Protein AF-A0A4D4JEA3-F1 (afdb_monomer)

Solvent-accessible surface area (backbone atoms only — not comparable to full-atom values): 4402 Å² total; per-residue (Å²): 133,82,67,93,84,67,79,70,78,44,78,46,73,49,80,46,66,47,100,83,70,46,83,38,50,46,38,42,34,42,52,90,76,35,36,37,38,34,46,75,86,68,52,76,46,80,29,49,59,69,58,47,49,55,51,53,55,53,48,50,54,51,50,53,42,66,74,70,64,68,70,134

pLDDT: mean 73.8, std 12.33, range [36.31, 90.12]

Foldseek 3Di:
DDDPPDDPAAKDKDWDADPVRDIWIWIWGPDPQWIWIQGSVRDIDIDGPVRVVVVVVVVVVVVVCVVVPDDD

Sequence (72 aa):
MRDPGLMPPGTWWAYYADHHGRRCVLTISIEHPDLLLTTAGGTVLRFTCPEAGMLLENLDAAVAHLTTGGRP

Organism: NCBI:txid1931992

Mean predicted aligned error: 9.08 Å

Structure (mmCIF, N/CA/C/O backbone):
data_AF-A0A4D4JEA3-F1
#
_entry.id   AF-A0A4D4JEA3-F1
#
loop_
_atom_site.group_PDB
_atom_site.id
_atom_site.type_symbol
_atom_site.label_atom_id
_atom_site.label_alt_id
_atom_site.label_comp_id
_atom_site.label_asym_id
_atom_site.label_entity_id
_atom_site.label_seq_id
_atom_site.pdbx_PDB_ins_code
_atom_site.Cartn_x
_atom_site.Cartn_y
_atom_site.Cartn_z
_atom_site.occupancy
_atom_site.B_iso_or_equiv
_atom_site.auth_seq_id
_atom_site.auth_comp_id
_atom_site.auth_asym_id
_atom_site.auth_atom_id
_atom_site.pdbx_PDB_model_num
ATOM 1 N N . MET A 1 1 ? -8.422 16.825 -16.565 1.00 36.31 1 MET A N 1
ATOM 2 C C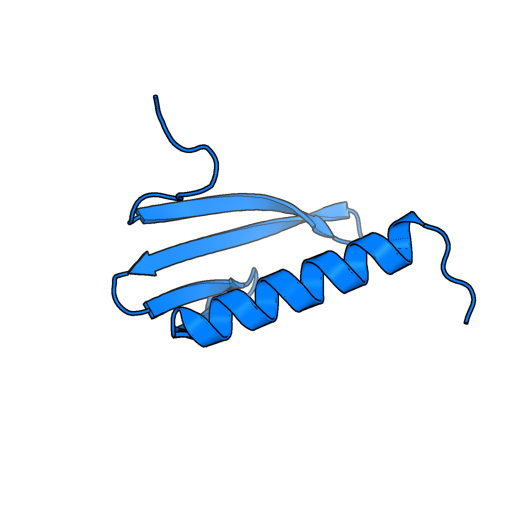A . MET A 1 1 ? -7.371 15.830 -16.861 1.00 36.31 1 MET A CA 1
ATOM 3 C C . MET A 1 1 ? -6.923 15.289 -15.512 1.00 36.31 1 MET A C 1
ATOM 5 O O . MET A 1 1 ? -6.504 16.098 -14.698 1.00 36.31 1 MET A O 1
ATOM 9 N N . ARG A 1 2 ? -7.180 14.015 -15.188 1.00 39.16 2 ARG A N 1
ATOM 10 C CA . ARG A 1 2 ? -6.712 13.426 -13.920 1.00 39.16 2 ARG A CA 1
ATOM 11 C C . ARG A 1 2 ? -5.248 13.051 -14.118 1.00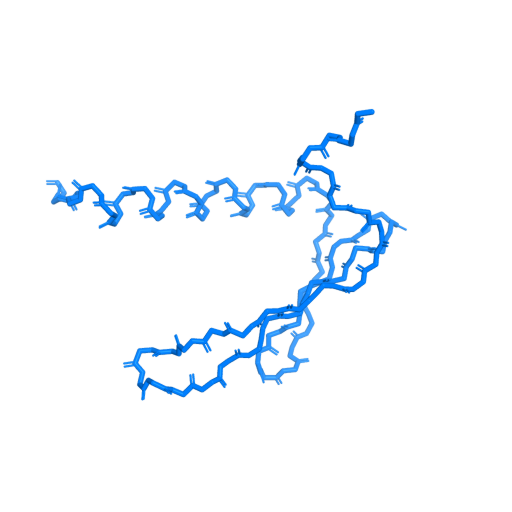 39.16 2 ARG A C 1
ATOM 13 O O . ARG A 1 2 ? -4.954 12.342 -15.074 1.00 39.16 2 ARG A O 1
ATOM 20 N N . ASP A 1 3 ? -4.373 13.579 -13.274 1.00 41.19 3 ASP A N 1
ATOM 21 C CA . ASP A 1 3 ? -2.964 13.202 -13.241 1.00 41.19 3 ASP A CA 1
ATOM 22 C C . ASP A 1 3 ? -2.874 11.717 -12.830 1.00 41.19 3 ASP A C 1
ATOM 24 O O . ASP A 1 3 ? -3.358 11.370 -11.748 1.00 41.19 3 ASP A O 1
ATOM 28 N N . PRO A 1 4 ? -2.369 10.814 -13.689 1.00 46.84 4 PRO A N 1
ATOM 29 C CA . PRO A 1 4 ? -2.345 9.378 -13.411 1.00 46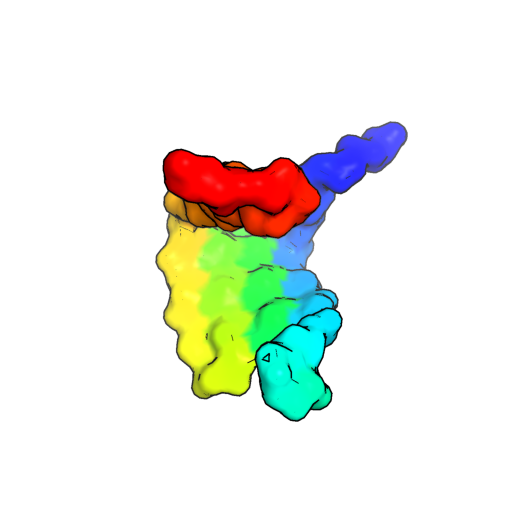.84 4 PRO A CA 1
ATOM 30 C C . PRO A 1 4 ? -1.410 8.989 -12.251 1.00 46.84 4 PRO A C 1
ATOM 32 O O . PRO A 1 4 ? -1.430 7.829 -11.847 1.00 46.84 4 PRO A O 1
ATOM 35 N N . GLY A 1 5 ? -0.618 9.924 -11.710 1.00 53.31 5 GLY A N 1
ATOM 36 C CA . GLY A 1 5 ? 0.343 9.667 -10.631 1.00 53.31 5 GLY A CA 1
ATOM 37 C C . GLY A 1 5 ? -0.146 9.941 -9.204 1.00 53.31 5 GLY A C 1
ATOM 38 O O . GLY A 1 5 ? 0.529 9.557 -8.253 1.00 53.31 5 GLY A O 1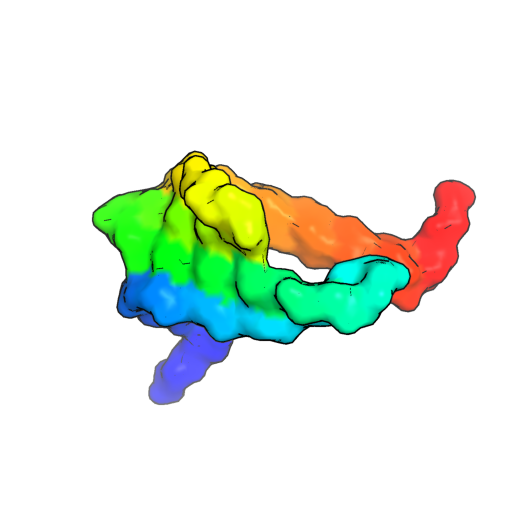
ATOM 39 N N . LEU A 1 6 ? -1.301 10.587 -9.014 1.00 56.56 6 LEU A N 1
ATOM 40 C CA . LEU A 1 6 ? -1.799 10.942 -7.680 1.00 56.56 6 LEU A CA 1
ATOM 41 C C . LEU A 1 6 ? -2.861 9.945 -7.211 1.00 56.56 6 LEU A C 1
ATOM 43 O O . LEU A 1 6 ? -4.023 10.025 -7.612 1.00 56.56 6 LEU A O 1
ATOM 47 N N . MET A 1 7 ? -2.477 9.026 -6.321 1.00 59.41 7 MET A N 1
ATOM 48 C CA . MET A 1 7 ? -3.449 8.265 -5.534 1.00 59.41 7 MET A CA 1
ATOM 49 C C . MET A 1 7 ? -4.171 9.225 -4.575 1.00 59.41 7 MET A C 1
ATOM 51 O O . MET A 1 7 ? -3.513 9.808 -3.709 1.00 59.41 7 MET A O 1
ATOM 55 N N . PRO A 1 8 ? -5.499 9.429 -4.697 1.00 65.62 8 PRO A N 1
ATOM 56 C CA . PRO A 1 8 ? -6.221 10.229 -3.721 1.00 65.62 8 PRO A CA 1
ATOM 57 C C . PRO A 1 8 ? -6.140 9.605 -2.315 1.00 65.62 8 PRO A C 1
ATOM 59 O O . PRO A 1 8 ? -5.988 8.381 -2.196 1.00 65.62 8 PRO A O 1
ATOM 62 N N . PRO A 1 9 ? -6.276 10.428 -1.255 1.00 69.06 9 PRO A N 1
ATOM 63 C CA . PRO A 1 9 ? -6.379 9.942 0.117 1.00 69.06 9 PRO A CA 1
ATOM 64 C C . PRO A 1 9 ? -7.451 8.856 0.228 1.00 69.06 9 PRO A C 1
ATOM 66 O O . PRO A 1 9 ? -8.549 9.002 -0.315 1.00 69.06 9 PRO A O 1
ATOM 69 N N . GLY A 1 10 ? -7.125 7.765 0.915 1.00 76.12 10 GLY A N 1
ATOM 70 C CA . GLY A 1 10 ? -7.996 6.599 1.014 1.00 76.12 10 GLY A CA 1
ATOM 71 C C . GLY A 1 10 ? -7.229 5.294 1.189 1.00 76.12 10 GLY A C 1
ATOM 72 O O . GLY A 1 10 ? -5.998 5.274 1.247 1.00 76.12 10 GLY A O 1
ATOM 73 N N . THR A 1 11 ? -7.983 4.200 1.279 1.00 80.19 11 THR A N 1
ATOM 74 C CA . THR A 1 11 ? -7.446 2.842 1.393 1.00 80.19 11 THR A CA 1
ATOM 75 C C . THR A 1 11 ? -7.517 2.131 0.051 1.00 80.19 11 THR A C 1
ATOM 77 O O . THR A 1 11 ? -8.587 1.967 -0.535 1.00 80.19 11 THR A O 1
ATOM 80 N N . TRP A 1 12 ? -6.364 1.663 -0.397 1.00 80.19 12 TRP A N 1
ATOM 81 C CA . TRP A 1 12 ? -6.154 0.890 -1.608 1.00 80.19 12 TRP A CA 1
ATOM 82 C C . TRP A 1 12 ? -5.764 -0.526 -1.224 1.00 80.19 12 TRP A C 1
ATOM 84 O O . TRP A 1 12 ? -5.023 -0.737 -0.265 1.00 80.19 12 TRP A O 1
ATOM 94 N N . TRP A 1 13 ? -6.238 -1.510 -1.977 1.00 78.75 13 TRP A N 1
ATOM 95 C CA . TRP A 1 13 ? -5.832 -2.891 -1.778 1.00 78.75 13 TRP A CA 1
ATOM 96 C C . TRP A 1 13 ? -5.645 -3.593 -3.113 1.00 78.75 13 TRP A C 1
ATOM 98 O O . TRP A 1 13 ? -6.332 -3.305 -4.093 1.00 78.75 13 TRP A O 1
ATOM 108 N N . ALA A 1 14 ? -4.709 -4.533 -3.138 1.00 75.31 14 ALA A N 1
ATOM 109 C CA . ALA A 1 14 ? -4.458 -5.382 -4.287 1.00 75.31 14 ALA A CA 1
ATOM 110 C C . ALA A 1 14 ? -4.125 -6.809 -3.842 1.00 75.31 14 ALA A C 1
ATOM 112 O O . ALA A 1 14 ? -3.619 -7.049 -2.741 1.00 75.31 14 ALA A O 1
ATOM 113 N N . TYR A 1 15 ? -4.456 -7.763 -4.712 1.00 77.88 15 TYR A N 1
ATOM 114 C CA . TYR A 1 15 ? -4.173 -9.177 -4.510 1.00 77.88 15 TYR A CA 1
ATOM 115 C C . TYR A 1 15 ? -2.957 -9.589 -5.329 1.00 77.88 15 TYR A C 1
ATOM 117 O O . TYR A 1 15 ? -2.878 -9.290 -6.518 1.00 77.88 15 TYR A O 1
ATOM 125 N N . TYR A 1 16 ? -2.064 -10.341 -4.699 1.00 78.00 16 TYR A N 1
ATOM 126 C CA . TYR A 1 16 ? -0.872 -10.899 -5.327 1.00 78.00 16 TYR A CA 1
ATOM 127 C C . TYR A 1 16 ? -0.767 -12.383 -4.980 1.00 78.00 16 TYR A C 1
ATOM 129 O O . TYR A 1 16 ? -1.342 -12.829 -3.988 1.00 78.00 16 TYR A O 1
ATOM 137 N N . ALA A 1 17 ? -0.054 -13.159 -5.791 1.00 77.62 17 ALA A N 1
ATOM 138 C CA . ALA A 1 17 ? 0.332 -14.520 -5.437 1.00 77.62 17 ALA A CA 1
ATOM 139 C C . ALA A 1 17 ? 1.765 -14.506 -4.890 1.00 77.62 17 ALA A C 1
ATOM 141 O O . ALA A 1 17 ? 2.631 -13.859 -5.480 1.00 77.62 17 ALA A O 1
ATOM 142 N N . ASP A 1 18 ? 2.023 -15.194 -3.776 1.00 77.25 18 ASP A N 1
ATOM 143 C CA . ASP A 1 18 ? 3.396 -15.441 -3.330 1.00 77.25 18 ASP A CA 1
ATOM 144 C C . ASP A 1 18 ? 4.090 -16.508 -4.198 1.00 77.25 18 ASP A C 1
ATOM 146 O O . ASP A 1 18 ? 3.495 -17.112 -5.093 1.00 77.25 18 ASP A O 1
ATOM 150 N N . HIS A 1 19 ? 5.365 -16.776 -3.912 1.00 77.12 19 HIS A N 1
ATOM 151 C CA . HIS A 1 19 ? 6.164 -17.787 -4.615 1.00 77.12 19 HIS A CA 1
ATOM 152 C C . HIS A 1 19 ? 5.655 -19.232 -4.435 1.00 77.12 19 HIS A C 1
ATOM 154 O O . HIS A 1 19 ? 6.132 -20.136 -5.116 1.00 77.12 19 HIS A O 1
ATOM 160 N N . HIS A 1 20 ? 4.682 -19.459 -3.548 1.00 78.94 20 HIS A N 1
ATOM 161 C CA . HIS A 1 20 ? 3.985 -20.730 -3.364 1.00 78.94 20 HIS A CA 1
ATOM 162 C C . HIS A 1 20 ? 2.577 -20.734 -3.989 1.00 78.94 20 HIS A C 1
ATOM 164 O O . HIS A 1 20 ? 1.831 -21.695 -3.805 1.00 78.94 20 HIS A O 1
ATOM 170 N N . GLY A 1 21 ? 2.186 -19.676 -4.710 1.00 79.81 21 GLY A N 1
ATOM 171 C CA . GLY A 1 21 ? 0.859 -19.538 -5.316 1.00 79.81 21 GLY A CA 1
ATOM 172 C C . GLY A 1 21 ? -0.251 -19.172 -4.325 1.00 79.81 21 GLY A C 1
ATOM 173 O O . GLY A 1 21 ? -1.430 -19.208 -4.684 1.00 79.81 21 GLY A O 1
ATOM 174 N N . ARG A 1 22 ? 0.084 -18.819 -3.078 1.00 81.44 22 ARG A N 1
ATOM 175 C CA . ARG A 1 22 ? -0.898 -18.406 -2.069 1.00 81.44 22 ARG A CA 1
ATOM 176 C C . ARG A 1 22 ? -1.285 -16.951 -2.285 1.00 81.44 22 ARG A C 1
ATOM 178 O O . ARG A 1 22 ? -0.448 -16.108 -2.595 1.00 81.44 22 ARG A O 1
ATOM 185 N N . ARG A 1 23 ? -2.567 -16.646 -2.078 1.00 79.06 23 ARG A N 1
ATOM 186 C CA . ARG A 1 23 ? -3.102 -15.288 -2.211 1.00 79.06 23 ARG A CA 1
ATOM 187 C C . ARG A 1 23 ? -2.641 -14.417 -1.041 1.00 79.06 23 ARG A C 1
ATOM 189 O O . ARG A 1 23 ? -3.003 -14.673 0.104 1.00 79.06 23 ARG A O 1
ATOM 196 N N . CYS A 1 24 ? -1.904 -13.362 -1.349 1.00 76.06 24 CYS A N 1
ATOM 197 C CA . CYS A 1 24 ? -1.516 -12.293 -0.442 1.00 76.06 24 CYS A CA 1
ATOM 198 C C . CYS A 1 24 ? -2.350 -11.041 -0.721 1.00 76.06 24 CYS A C 1
ATOM 200 O O . CYS A 1 24 ? -2.680 -10.740 -1.870 1.00 76.06 24 CYS A O 1
ATOM 202 N N . VAL A 1 25 ? -2.686 -10.307 0.338 1.00 79.19 25 VAL A N 1
ATOM 203 C CA . VAL A 1 25 ? -3.332 -8.994 0.248 1.00 79.19 25 VAL A CA 1
ATOM 204 C C . VAL A 1 25 ? -2.315 -7.954 0.678 1.00 79.19 25 VAL A C 1
ATOM 206 O O . VAL A 1 25 ? -1.704 -8.104 1.736 1.00 79.19 25 VAL A O 1
ATOM 209 N N . LEU A 1 26 ? -2.141 -6.920 -0.136 1.00 76.94 26 LEU A N 1
ATOM 210 C CA . LEU A 1 26 ? -1.443 -5.708 0.264 1.00 76.94 26 LEU A CA 1
ATOM 211 C C . LEU A 1 26 ? -2.476 -4.599 0.400 1.00 76.94 26 LEU A C 1
ATOM 213 O O . LEU A 1 26 ? -3.200 -4.325 -0.558 1.00 76.94 26 LEU A O 1
ATOM 217 N N . THR A 1 27 ? -2.518 -3.970 1.570 1.00 81.44 27 THR A N 1
ATOM 218 C CA . THR A 1 27 ? -3.379 -2.815 1.838 1.00 81.44 27 THR A CA 1
ATOM 219 C C . THR A 1 27 ? -2.510 -1.595 2.109 1.00 81.44 27 THR A C 1
ATOM 221 O O . THR A 1 27 ? -1.623 -1.647 2.962 1.00 81.44 27 THR A O 1
ATOM 224 N N . ILE A 1 28 ? -2.776 -0.504 1.395 1.00 79.00 28 ILE A N 1
ATOM 225 C CA . ILE A 1 28 ? -2.101 0.787 1.524 1.00 79.00 28 ILE A CA 1
ATOM 226 C C . ILE A 1 28 ? -3.162 1.826 1.878 1.00 79.00 28 ILE A C 1
ATOM 228 O O . ILE A 1 28 ? -4.068 2.073 1.087 1.00 79.00 28 ILE A O 1
ATOM 232 N N . SER A 1 29 ? -3.052 2.447 3.045 1.00 80.25 29 SER A N 1
ATOM 233 C CA . SER A 1 29 ? -3.890 3.583 3.432 1.00 80.25 29 SER A CA 1
ATOM 234 C C . SER A 1 29 ? -3.051 4.851 3.434 1.00 80.25 29 SER A C 1
ATOM 236 O O . SER A 1 29 ? -1.995 4.898 4.058 1.00 80.25 29 SER A O 1
ATOM 238 N N . ILE A 1 30 ? -3.525 5.880 2.740 1.00 75.19 30 ILE A N 1
ATOM 239 C CA . ILE A 1 30 ? -2.908 7.208 2.746 1.00 75.19 30 ILE A CA 1
ATOM 240 C C . ILE A 1 30 ? -3.742 8.088 3.676 1.00 75.19 30 ILE A C 1
ATOM 242 O O . ILE A 1 30 ? -4.820 8.552 3.298 1.00 75.19 30 ILE A O 1
ATOM 246 N N . GLU A 1 31 ? -3.247 8.293 4.895 1.00 75.94 31 GLU A N 1
ATOM 247 C CA . GLU A 1 31 ? -3.856 9.132 5.927 1.00 75.94 31 GLU A CA 1
ATOM 248 C C . GLU A 1 31 ? -2.940 10.327 6.174 1.00 75.94 31 GLU A C 1
ATOM 250 O O . GLU A 1 31 ? -1.997 10.224 6.944 1.00 75.94 31 GLU A O 1
ATOM 255 N N . HIS A 1 32 ? -3.185 11.468 5.521 1.00 68.31 32 HIS A N 1
ATOM 256 C CA . HIS A 1 32 ? -2.307 12.638 5.649 1.00 68.31 32 HIS A CA 1
ATOM 257 C C . HIS A 1 32 ? -2.013 12.958 7.134 1.00 68.31 32 HIS A C 1
ATOM 259 O O . HIS A 1 32 ? -2.963 13.225 7.876 1.00 68.31 32 HIS A O 1
ATOM 265 N N . PRO A 1 33 ? -0.740 12.985 7.587 1.00 70.31 33 PRO A N 1
ATOM 266 C CA . PRO A 1 33 ? 0.514 13.074 6.814 1.00 70.31 33 PRO A CA 1
ATOM 267 C C . PRO A 1 33 ? 1.276 11.748 6.575 1.00 70.31 33 PRO A C 1
ATOM 269 O O . PRO A 1 33 ? 2.412 11.780 6.105 1.00 70.31 33 PRO A O 1
ATOM 272 N N . ASP A 1 34 ? 0.692 10.604 6.914 1.00 79.31 34 ASP A N 1
ATOM 273 C CA . ASP A 1 34 ? 1.344 9.298 6.950 1.00 79.31 34 ASP A CA 1
ATOM 274 C C . ASP A 1 34 ? 0.780 8.312 5.907 1.00 79.31 34 ASP A C 1
ATOM 276 O O . ASP A 1 34 ? -0.385 8.345 5.504 1.00 79.31 34 ASP A O 1
ATOM 280 N N . LEU A 1 35 ? 1.627 7.379 5.485 1.00 82.62 35 LEU A N 1
ATOM 281 C CA . LEU A 1 35 ? 1.267 6.211 4.695 1.00 82.62 35 LEU A CA 1
ATOM 282 C C . LEU A 1 35 ? 1.334 4.971 5.587 1.00 82.62 35 LEU A C 1
ATOM 284 O O . LEU A 1 35 ? 2.352 4.689 6.222 1.00 82.62 35 LEU A O 1
ATOM 288 N N . LEU A 1 36 ? 0.238 4.221 5.631 1.00 84.44 36 LEU A N 1
ATOM 289 C CA . LEU A 1 36 ? 0.119 2.978 6.379 1.00 84.44 36 LEU A CA 1
ATOM 290 C C . LEU A 1 36 ? 0.113 1.799 5.410 1.00 84.44 36 LEU A C 1
ATOM 292 O O . LEU A 1 36 ? -0.716 1.732 4.504 1.00 84.44 36 LEU A O 1
ATOM 296 N N . LEU A 1 37 ? 1.006 0.840 5.629 1.00 8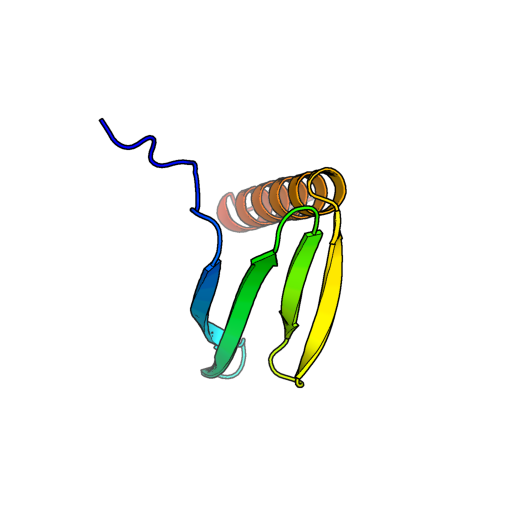0.94 37 LEU A N 1
ATOM 297 C CA . LEU A 1 37 ? 1.065 -0.410 4.881 1.00 80.94 37 LEU A CA 1
ATOM 298 C C . LEU A 1 37 ? 0.716 -1.560 5.817 1.00 80.94 37 LEU A C 1
ATOM 300 O O . LEU A 1 37 ? 1.383 -1.766 6.827 1.00 80.94 37 LEU A O 1
ATOM 304 N N . THR A 1 38 ? -0.324 -2.321 5.485 1.00 81.06 38 THR A N 1
ATOM 305 C CA . THR A 1 38 ? -0.693 -3.522 6.245 1.00 81.06 38 THR A CA 1
ATOM 306 C C . THR A 1 38 ? -0.248 -4.760 5.484 1.00 81.06 38 THR A C 1
ATOM 308 O O . THR A 1 38 ? -0.653 -4.976 4.339 1.00 81.06 38 THR A O 1
ATOM 311 N N . THR A 1 39 ? 0.608 -5.567 6.110 1.00 75.50 39 THR A N 1
ATOM 312 C CA . THR A 1 39 ? 1.093 -6.823 5.528 1.00 75.50 39 THR A CA 1
ATOM 313 C C . THR A 1 39 ? 0.030 -7.919 5.627 1.00 75.50 39 THR A C 1
ATOM 315 O O . THR A 1 39 ? -0.924 -7.817 6.398 1.00 75.50 39 THR A O 1
ATOM 318 N N . ALA A 1 40 ? 0.224 -9.027 4.905 1.00 70.19 40 ALA A N 1
ATOM 319 C CA . ALA A 1 40 ? -0.677 -10.180 4.972 1.00 70.19 40 ALA A CA 1
ATOM 320 C C . ALA A 1 40 ? -0.809 -10.783 6.390 1.00 70.19 40 ALA A C 1
ATOM 322 O O . ALA A 1 40 ? -1.801 -11.446 6.679 1.00 70.19 40 ALA A O 1
ATOM 323 N N . GLY A 1 41 ? 0.168 -10.547 7.276 1.00 74.50 41 GLY A N 1
ATOM 324 C CA . GLY A 1 41 ? 0.123 -10.961 8.682 1.00 74.50 41 GLY A CA 1
ATOM 325 C C . GLY A 1 41 ? -0.636 -10.000 9.605 1.00 74.50 41 GLY A C 1
ATOM 326 O O . GLY A 1 41 ? -0.701 -10.252 10.803 1.00 74.50 41 GLY A O 1
ATOM 327 N N . GLY A 1 42 ? -1.178 -8.895 9.081 1.00 78.62 42 GLY A N 1
ATOM 328 C CA . GLY A 1 42 ? -1.864 -7.863 9.863 1.00 78.62 42 GLY A CA 1
ATOM 329 C C . GLY A 1 42 ? -0.933 -6.833 10.512 1.00 78.62 42 GLY A C 1
ATOM 330 O O . GLY A 1 42 ? -1.407 -5.940 11.210 1.00 78.62 42 GLY A O 1
ATOM 331 N N . THR A 1 43 ? 0.381 -6.919 10.286 1.00 84.44 43 THR A N 1
ATOM 332 C CA . THR A 1 43 ? 1.337 -5.920 10.782 1.00 84.44 43 THR A CA 1
ATOM 333 C C . THR A 1 43 ? 1.140 -4.602 10.046 1.00 84.44 43 THR A C 1
ATOM 335 O O . THR A 1 43 ? 1.189 -4.578 8.816 1.00 84.44 43 THR A O 1
ATOM 338 N N . VAL A 1 44 ? 0.980 -3.513 10.798 1.00 86.69 44 VAL A N 1
ATOM 339 C CA . VAL A 1 44 ? 0.896 -2.153 10.257 1.00 86.69 44 VAL A CA 1
ATOM 340 C C . VAL A 1 44 ? 2.275 -1.500 10.314 1.00 86.69 44 VAL A C 1
ATOM 342 O O . VAL A 1 44 ? 2.866 -1.373 11.384 1.00 86.69 44 VAL A O 1
ATOM 345 N N . LEU A 1 45 ? 2.776 -1.084 9.156 1.00 87.75 45 LEU A N 1
ATOM 346 C CA . LEU A 1 45 ? 3.970 -0.261 9.002 1.00 87.75 45 LEU A CA 1
ATOM 347 C C . LEU A 1 45 ? 3.538 1.175 8.709 1.00 87.75 45 LEU A C 1
ATOM 349 O O . LEU A 1 45 ? 2.651 1.394 7.885 1.00 87.75 45 LEU A O 1
ATOM 353 N N . ARG A 1 46 ? 4.161 2.141 9.381 1.00 90.12 46 ARG A N 1
ATOM 354 C CA . ARG A 1 46 ? 3.866 3.569 9.247 1.00 90.12 46 ARG A CA 1
ATOM 355 C C . ARG A 1 46 ? 5.068 4.269 8.636 1.00 90.12 46 ARG A C 1
ATOM 357 O O . ARG A 1 46 ? 6.179 4.089 9.122 1.00 90.12 46 ARG A O 1
ATOM 364 N N . PHE A 1 47 ? 4.816 5.060 7.607 1.00 85.75 47 PHE A N 1
ATOM 365 C CA . PHE A 1 47 ? 5.818 5.835 6.892 1.00 85.75 47 PHE A CA 1
ATOM 366 C C . PHE A 1 47 ? 5.352 7.280 6.790 1.00 85.75 47 PHE A C 1
ATOM 368 O O . PHE A 1 47 ? 4.181 7.539 6.528 1.00 85.75 47 PHE A O 1
ATOM 375 N N . THR A 1 48 ? 6.269 8.225 6.918 1.00 88.00 48 THR A N 1
ATOM 376 C CA . THR A 1 48 ? 6.048 9.580 6.411 1.00 88.00 48 THR A CA 1
ATOM 377 C C . THR A 1 48 ? 6.031 9.564 4.876 1.00 88.00 48 THR A C 1
ATOM 379 O O . THR A 1 48 ? 6.575 8.649 4.248 1.00 88.00 48 THR A O 1
ATOM 382 N N . CYS A 1 49 ? 5.444 10.581 4.234 1.00 79.19 49 CYS A N 1
ATOM 383 C CA . CYS A 1 49 ? 5.448 10.671 2.766 1.00 79.19 49 CYS A CA 1
ATOM 384 C C . CYS A 1 49 ? 6.858 10.548 2.134 1.00 79.19 49 CYS A C 1
ATOM 386 O O . CYS A 1 49 ? 6.986 9.810 1.156 1.00 79.19 49 CYS A O 1
ATOM 388 N N . PRO A 1 50 ? 7.925 11.188 2.666 1.00 83.31 50 PRO A N 1
ATOM 389 C CA . PRO A 1 50 ? 9.282 11.006 2.142 1.00 83.31 50 PRO A CA 1
ATOM 390 C C . PRO A 1 50 ? 9.810 9.572 2.278 1.00 83.31 50 PRO A C 1
ATOM 392 O O . PRO A 1 50 ? 10.397 9.045 1.337 1.00 83.31 50 PRO A O 1
ATOM 395 N N . GLU A 1 51 ? 9.579 8.915 3.418 1.00 86.69 51 GLU A N 1
ATOM 396 C CA . GLU A 1 51 ? 10.022 7.529 3.638 1.00 86.69 51 GLU A CA 1
ATOM 397 C C . GLU A 1 51 ? 9.319 6.552 2.693 1.00 86.69 51 GLU A C 1
ATOM 399 O O . GLU A 1 51 ? 9.954 5.648 2.148 1.00 86.69 51 GLU A O 1
ATOM 404 N N . ALA A 1 52 ? 8.023 6.763 2.452 1.00 82.12 52 ALA A N 1
ATOM 405 C CA . ALA A 1 52 ? 7.270 5.982 1.482 1.00 82.12 52 ALA A CA 1
ATOM 406 C C . ALA A 1 52 ? 7.799 6.183 0.052 1.00 82.12 52 ALA A C 1
ATOM 408 O O . ALA A 1 52 ? 7.928 5.209 -0.688 1.00 82.12 52 ALA A O 1
ATOM 409 N N . GLY A 1 53 ? 8.156 7.420 -0.318 1.00 80.56 53 GLY A N 1
ATOM 410 C CA . GLY A 1 53 ? 8.785 7.730 -1.605 1.00 80.56 53 GLY A CA 1
ATOM 411 C C . GLY A 1 53 ? 10.082 6.948 -1.815 1.00 80.56 53 GLY A C 1
ATOM 412 O O . GLY A 1 53 ? 10.200 6.213 -2.792 1.00 80.56 53 GLY A O 1
ATOM 413 N N . MET A 1 54 ? 11.003 7.001 -0.845 1.00 85.88 54 MET A N 1
ATOM 414 C CA . MET A 1 54 ? 12.264 6.251 -0.922 1.00 85.88 54 MET A CA 1
ATOM 415 C C . MET A 1 54 ? 12.046 4.736 -1.026 1.00 85.88 54 MET A C 1
ATOM 417 O O . MET A 1 54 ? 12.780 4.052 -1.739 1.00 85.88 54 MET A O 1
ATOM 421 N N . LEU A 1 55 ? 11.068 4.180 -0.303 1.00 83.94 55 LEU A N 1
ATOM 422 C CA . LEU A 1 55 ? 10.759 2.751 -0.375 1.00 83.94 55 LEU A CA 1
ATOM 423 C C . LEU A 1 55 ? 10.297 2.354 -1.783 1.00 83.94 55 LEU A C 1
ATOM 425 O O . LEU A 1 55 ? 10.784 1.365 -2.327 1.00 83.94 55 LEU A O 1
ATOM 429 N N . LEU A 1 56 ? 9.374 3.121 -2.369 1.00 81.06 56 LEU A N 1
ATOM 430 C CA . LEU A 1 56 ? 8.830 2.844 -3.698 1.00 81.06 56 LEU A CA 1
ATOM 431 C C . LEU A 1 56 ? 9.896 2.980 -4.792 1.00 81.06 56 LEU A C 1
ATOM 433 O O . LEU A 1 56 ? 9.972 2.112 -5.657 1.00 81.06 56 LEU A O 1
ATOM 437 N N . GLU A 1 57 ? 10.757 3.997 -4.718 1.00 82.31 57 GLU A N 1
ATOM 438 C CA . GLU A 1 57 ? 11.875 4.183 -5.655 1.00 82.31 57 GLU A CA 1
ATOM 439 C C . GLU A 1 57 ? 12.867 3.010 -5.609 1.00 82.31 57 GLU A C 1
ATOM 441 O O . GLU A 1 57 ? 13.257 2.473 -6.647 1.00 82.31 57 GLU A O 1
ATOM 446 N N . ASN A 1 58 ? 13.241 2.557 -4.407 1.00 80.44 58 ASN A N 1
ATOM 447 C CA . ASN A 1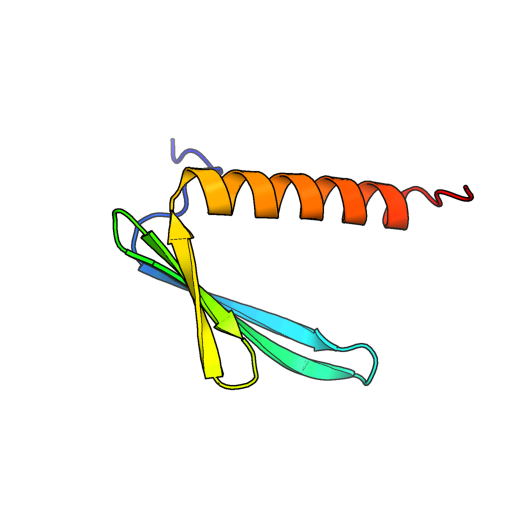 58 ? 14.141 1.412 -4.253 1.00 80.44 58 ASN A CA 1
ATOM 448 C C . ASN A 1 58 ? 13.506 0.100 -4.739 1.00 80.44 58 ASN A C 1
ATOM 450 O O . ASN A 1 58 ? 14.200 -0.750 -5.300 1.00 80.44 58 ASN A O 1
ATOM 454 N N . LEU A 1 59 ? 12.196 -0.077 -4.537 1.00 78.00 59 LEU A N 1
ATOM 455 C CA . LEU A 1 59 ? 11.469 -1.238 -5.052 1.00 78.00 59 LEU A CA 1
ATOM 456 C C . LEU A 1 59 ? 11.406 -1.232 -6.581 1.00 78.00 59 LEU A C 1
ATOM 458 O O . LEU A 1 59 ? 11.646 -2.274 -7.188 1.00 78.00 59 LEU A O 1
ATOM 462 N N . ASP A 1 60 ? 11.132 -0.084 -7.202 1.00 75.88 60 ASP A N 1
ATOM 463 C CA . ASP A 1 60 ? 11.109 0.050 -8.662 1.00 75.88 60 ASP A CA 1
ATOM 464 C C . ASP A 1 60 ? 12.485 -0.267 -9.269 1.00 75.88 60 ASP A C 1
ATOM 466 O O . ASP A 1 60 ? 12.596 -1.093 -10.177 1.00 75.88 60 ASP A O 1
ATOM 470 N N . ALA A 1 61 ? 13.559 0.269 -8.676 1.00 76.88 61 ALA A N 1
ATOM 471 C CA . ALA A 1 61 ? 14.929 -0.045 -9.075 1.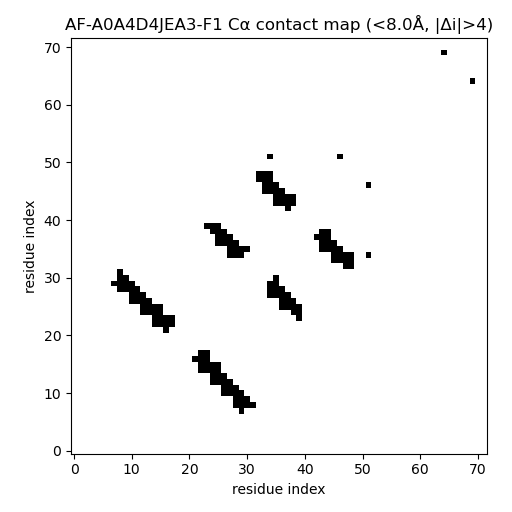00 76.88 61 ALA A CA 1
ATOM 472 C C . ALA A 1 61 ? 15.254 -1.547 -8.946 1.00 76.88 61 ALA A C 1
ATOM 474 O O . ALA A 1 61 ? 15.860 -2.138 -9.845 1.00 76.88 61 ALA A O 1
ATOM 475 N N . ALA A 1 62 ? 14.822 -2.194 -7.857 1.00 72.31 62 ALA A N 1
ATOM 476 C CA . ALA A 1 62 ? 15.014 -3.629 -7.660 1.00 72.31 62 ALA A CA 1
ATOM 477 C C . ALA A 1 62 ? 14.242 -4.466 -8.699 1.00 72.31 62 ALA A C 1
ATOM 479 O O . ALA A 1 62 ? 14.788 -5.422 -9.254 1.00 72.31 62 ALA A O 1
ATOM 480 N N . VAL A 1 63 ? 12.996 -4.097 -9.013 1.00 74.00 63 VAL A N 1
ATOM 481 C CA . VAL A 1 63 ? 12.182 -4.771 -10.039 1.00 74.00 63 VAL A CA 1
ATOM 482 C C . VAL A 1 63 ? 12.785 -4.583 -11.431 1.00 74.00 63 VAL A C 1
ATOM 484 O O . VAL A 1 63 ? 12.880 -5.550 -12.192 1.00 74.00 63 VAL A O 1
ATOM 487 N N . ALA A 1 64 ? 13.252 -3.379 -11.762 1.00 75.75 64 ALA A N 1
ATOM 488 C CA . ALA A 1 64 ? 13.945 -3.105 -13.017 1.00 75.75 64 ALA A CA 1
ATOM 489 C C . ALA A 1 64 ? 15.207 -3.973 -13.165 1.00 75.75 64 ALA A C 1
ATOM 491 O O . ALA A 1 64 ? 15.453 -4.539 -14.231 1.00 75.75 64 ALA A O 1
ATOM 492 N N . HIS A 1 65 ? 15.971 -4.163 -12.085 1.00 74.50 65 HIS A N 1
ATOM 493 C CA . HIS A 1 65 ? 17.157 -5.022 -12.084 1.00 74.50 65 HIS A CA 1
ATOM 494 C C . HIS A 1 65 ? 16.819 -6.509 -12.305 1.00 74.50 65 HIS A C 1
ATOM 496 O O . HIS A 1 65 ? 17.486 -7.198 -13.080 1.00 74.50 65 HIS A O 1
ATOM 502 N N . LEU A 1 66 ? 15.745 -7.003 -11.678 1.00 71.12 66 LEU A N 1
ATOM 503 C CA . LEU A 1 66 ? 15.285 -8.390 -11.821 1.00 71.12 66 LEU A CA 1
ATOM 504 C C . LEU A 1 66 ? 14.692 -8.686 -13.208 1.00 71.12 66 LEU A C 1
ATOM 506 O O . LEU A 1 66 ? 14.846 -9.792 -13.723 1.00 71.12 66 LEU A O 1
ATOM 510 N N . THR A 1 67 ? 14.023 -7.711 -13.824 1.00 68.69 67 THR A N 1
ATOM 511 C CA . THR A 1 67 ? 13.358 -7.870 -15.131 1.00 68.69 67 THR A CA 1
ATOM 512 C C . THR A 1 67 ? 14.304 -7.702 -16.318 1.00 68.69 67 THR A C 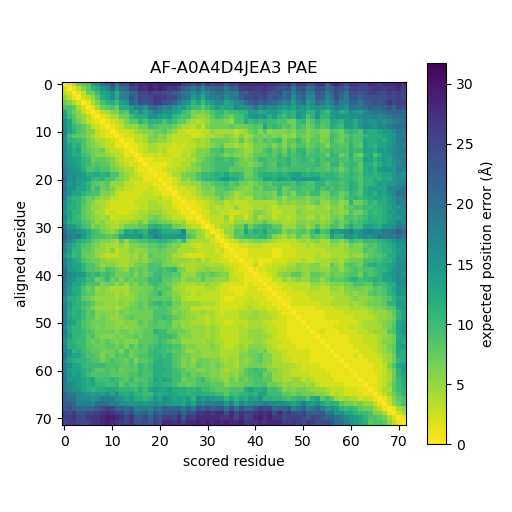1
ATOM 514 O O . THR A 1 67 ? 14.071 -8.298 -17.367 1.00 68.69 67 THR A O 1
ATOM 517 N N . THR A 1 68 ? 15.399 -6.955 -16.158 1.00 68.12 68 THR A N 1
ATOM 518 C CA . THR A 1 68 ? 16.417 -6.761 -17.208 1.00 68.12 68 THR A CA 1
ATOM 519 C C . THR A 1 68 ? 17.533 -7.811 -17.196 1.00 68.12 68 THR A C 1
ATOM 521 O O . THR A 1 68 ? 18.442 -7.748 -18.021 1.00 68.12 68 THR A O 1
ATOM 524 N N . GLY A 1 69 ? 17.452 -8.820 -16.320 1.00 54.00 69 GLY A N 1
ATOM 525 C CA . GLY A 1 69 ? 18.408 -9.928 -16.292 1.00 54.00 69 GLY A CA 1
ATOM 526 C C . GLY A 1 69 ? 19.784 -9.531 -15.756 1.00 54.00 69 GLY A C 1
ATOM 527 O O . GLY A 1 69 ? 20.794 -10.022 -16.259 1.00 54.00 69 GLY A O 1
ATOM 528 N N . GLY A 1 70 ? 19.827 -8.654 -14.746 1.00 46.19 70 GLY A N 1
ATOM 529 C CA . GLY A 1 70 ? 21.054 -8.270 -14.056 1.00 46.19 70 GLY A CA 1
ATOM 530 C C . GLY A 1 70 ? 21.760 -9.477 -13.438 1.00 46.19 70 GLY A C 1
ATOM 531 O O . GLY A 1 70 ? 21.459 -9.898 -12.324 1.00 46.19 70 GLY A O 1
ATOM 532 N N . ARG A 1 71 ? 22.711 -10.053 -14.178 1.00 42.38 71 ARG A N 1
ATOM 533 C CA . ARG A 1 71 ? 23.828 -10.793 -13.591 1.00 42.38 71 ARG A CA 1
ATOM 534 C C . ARG A 1 71 ? 24.760 -9.740 -12.963 1.00 42.38 71 ARG A C 1
ATOM 536 O O . ARG A 1 71 ? 24.904 -8.686 -13.583 1.00 42.38 71 ARG A O 1
ATOM 543 N N . PRO A 1 72 ? 25.318 -9.985 -11.762 1.00 52.22 72 PRO A N 1
ATOM 544 C CA . PRO A 1 72 ? 26.233 -9.051 -11.100 1.00 52.22 72 PRO A CA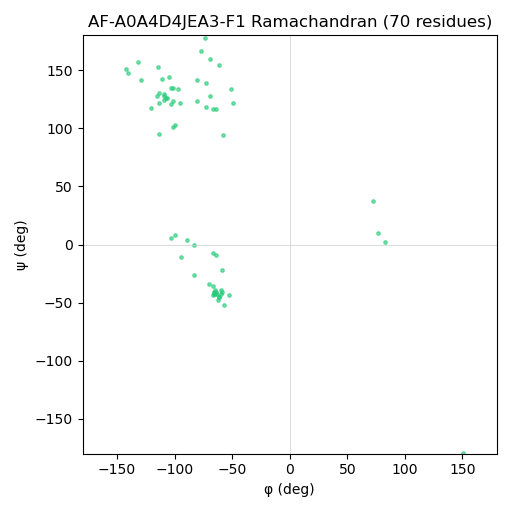 1
ATOM 545 C C . PRO A 1 72 ? 27.378 -8.593 -12.005 1.00 52.22 72 PRO A C 1
ATOM 547 O O . PRO A 1 72 ? 27.805 -9.399 -12.867 1.00 52.22 72 PRO A O 1
#

Radius of gyration: 14.42 Å; Cα contacts (8 Å, |Δi|>4): 80; chains: 1; bounding box: 34×37×28 Å

Secondary structure (DSSP, 8-state):
---TT-PPSEEEEEEEE-TTS-EEEEEEEEETTEEEEE-TTSPEEEEEHHHHHHHHHHHHHHHHHHHTT---

Nearest PDB structures (foldseek):
  1ukf-assembly1_A  TM=6.021E-01  e=6.411E-01  Pseudomonas savastanoi pv. phaseolicola
  4lbq-assembly1_D  TM=8.509E-01  e=1.279E+00  Mus musculus
  2ymz-assembly2_C  TM=8.561E-01  e=1.279E+00  Gallus gallus
  4lbq-assembly2_C  TM=8.233E-01  e=1.279E+00  Mus musculus
  4hab-assembly2_B  TM=3.205E-01  e=5.094E+00  Homo sapiens